Protein AF-A0A433PW93-F1 (afdb_monomer_lite)

pLDDT: mean 89.62, std 12.9, range [36.06, 98.69]

Foldseek 3Di:
DDDPVVVVVVCVVVVDDVVVVVVVVVVVVVVVVVVVVVVVVVVVVVVVVVVVCVVVVVVVVVVVVVVVVVVVVVVVVVVVVVVVLVVCCVPPVPVSVVVCVVPPDDPVVPVPPD

Structure (mmCIF, N/CA/C/O backbone):
data_AF-A0A433PW93-F1
#
_entry.id   AF-A0A433PW93-F1
#
loop_
_atom_site.group_PDB
_atom_site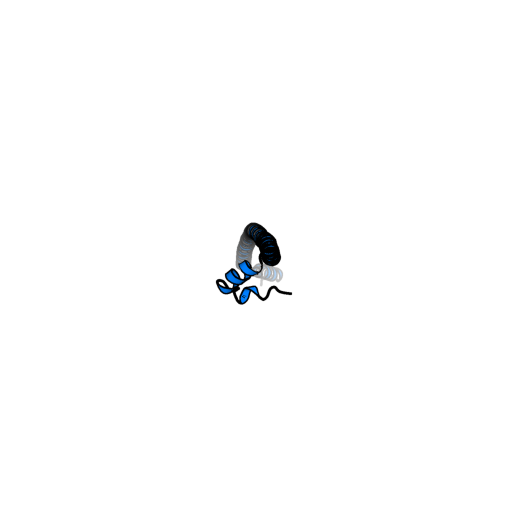.id
_atom_site.type_symbol
_atom_site.label_atom_id
_atom_site.label_alt_id
_atom_site.label_comp_id
_atom_site.label_asym_id
_atom_site.label_entity_id
_atom_site.label_seq_id
_atom_site.pdbx_PDB_ins_code
_atom_site.Cartn_x
_atom_site.Cartn_y
_atom_site.Cartn_z
_atom_site.occupancy
_atom_site.B_iso_or_equiv
_atom_site.auth_seq_id
_atom_site.auth_comp_id
_atom_site.auth_asym_id
_atom_site.auth_atom_id
_atom_site.pdbx_PDB_model_num
ATOM 1 N N . MET A 1 1 ? -40.827 -14.116 74.927 1.00 54.72 1 MET A N 1
ATOM 2 C CA . MET A 1 1 ? -39.816 -14.841 74.132 1.00 54.72 1 MET A CA 1
ATOM 3 C C . MET A 1 1 ? -40.393 -15.002 72.741 1.00 54.72 1 MET A C 1
ATOM 5 O O . MET A 1 1 ? -41.485 -15.544 72.649 1.00 54.72 1 MET A O 1
ATOM 9 N N . ALA A 1 2 ? -39.756 -14.438 71.712 1.00 60.56 2 ALA A N 1
ATOM 10 C CA . ALA A 1 2 ? -40.238 -14.568 70.335 1.00 60.56 2 ALA A CA 1
ATOM 11 C C . ALA A 1 2 ? -40.211 -16.044 69.907 1.00 60.56 2 ALA A C 1
ATOM 13 O O . ALA A 1 2 ? -39.320 -16.789 70.327 1.00 60.56 2 ALA A O 1
ATOM 14 N N . SER A 1 3 ? -41.186 -16.468 69.105 1.00 83.25 3 SER A N 1
ATOM 15 C CA . SER A 1 3 ? -41.263 -17.846 68.605 1.00 83.25 3 SER A CA 1
ATOM 16 C C . SER A 1 3 ? -40.023 -18.186 67.763 1.00 83.25 3 SER A C 1
ATOM 18 O O . SER A 1 3 ? -39.464 -17.325 67.078 1.00 83.25 3 SER A O 1
ATOM 20 N N . SER A 1 4 ? -39.590 -19.451 67.761 1.00 79.69 4 SER A N 1
ATOM 21 C CA . SER A 1 4 ? -38.511 -19.929 66.878 1.00 79.69 4 SER A CA 1
ATOM 22 C C . SER A 1 4 ? -38.797 -19.636 65.400 1.00 79.69 4 SER A C 1
ATOM 24 O O . SER A 1 4 ? -37.876 -19.396 64.623 1.00 79.69 4 SER A O 1
ATOM 26 N N . SER A 1 5 ? -40.080 -19.592 65.024 1.00 83.38 5 SER A N 1
ATOM 27 C CA . SER A 1 5 ? -40.501 -19.161 63.693 1.00 83.38 5 SER A CA 1
ATOM 28 C C . SER A 1 5 ? -40.200 -17.680 63.468 1.00 83.38 5 SER A C 1
ATOM 30 O O . SER A 1 5 ? -39.552 -17.368 62.484 1.00 83.38 5 SER A O 1
ATOM 32 N N . GLU A 1 6 ? -40.598 -16.782 64.377 1.00 83.88 6 GLU A N 1
ATOM 33 C CA . GLU A 1 6 ? -40.365 -15.328 64.255 1.00 83.88 6 GLU A CA 1
ATOM 34 C C . GLU A 1 6 ? -38.881 -14.968 64.200 1.00 83.88 6 GLU A C 1
ATOM 36 O O . GLU A 1 6 ? -38.476 -14.063 63.471 1.00 83.88 6 GLU A O 1
ATOM 41 N N . THR A 1 7 ? -38.053 -15.684 64.960 1.00 83.69 7 THR A N 1
ATOM 42 C CA . THR A 1 7 ? -36.599 -15.485 64.945 1.00 83.69 7 THR A CA 1
ATOM 43 C C . THR A 1 7 ? -35.977 -15.955 63.635 1.00 83.69 7 THR A C 1
ATOM 45 O O . THR A 1 7 ? -35.066 -15.293 63.137 1.00 83.69 7 THR A O 1
ATOM 48 N N . LEU A 1 8 ? -36.481 -17.038 63.037 1.00 83.31 8 LEU A N 1
ATOM 49 C CA . LEU A 1 8 ? -36.065 -17.473 61.706 1.00 83.31 8 LEU A CA 1
ATOM 50 C C . LEU A 1 8 ? -36.514 -16.481 60.626 1.00 83.31 8 LEU A C 1
ATOM 52 O O . LEU A 1 8 ? -35.678 -16.066 59.828 1.00 83.31 8 LEU A O 1
ATOM 56 N N . THR A 1 9 ? -37.781 -16.047 60.619 1.00 82.25 9 THR A N 1
ATOM 57 C CA . THR A 1 9 ? -38.275 -15.072 59.630 1.00 82.25 9 THR A CA 1
ATOM 58 C C . THR A 1 9 ? -37.504 -13.766 59.715 1.00 82.25 9 THR A C 1
ATOM 60 O O . THR A 1 9 ? -37.068 -13.263 58.690 1.00 82.25 9 THR A O 1
ATOM 63 N N . THR A 1 10 ? -37.262 -13.250 60.923 1.00 80.31 10 THR A N 1
ATOM 64 C CA . THR A 1 10 ? -36.491 -12.011 61.119 1.00 80.31 10 THR A CA 1
ATOM 65 C C . THR A 1 10 ? -35.055 -12.154 60.618 1.00 80.31 10 THR A C 1
ATOM 67 O O . THR A 1 10 ? -34.553 -11.251 59.960 1.00 80.31 10 THR A O 1
ATOM 70 N N . ARG A 1 11 ? -34.398 -13.297 60.870 1.00 78.88 11 ARG A N 1
ATOM 71 C CA . ARG A 1 11 ? -33.033 -13.552 60.381 1.00 78.88 11 ARG A CA 1
ATOM 72 C C . ARG A 1 11 ? -32.960 -13.691 58.866 1.00 78.88 11 ARG A C 1
ATOM 74 O O . ARG A 1 11 ? -32.003 -13.214 58.273 1.00 78.88 11 ARG A O 1
ATOM 81 N N . VAL A 1 12 ? -33.945 -14.342 58.251 1.00 75.94 12 VAL A N 1
ATOM 82 C CA . VAL A 1 12 ? -34.039 -14.462 56.789 1.00 75.94 12 VAL A CA 1
ATOM 83 C C . VAL A 1 12 ? -34.310 -13.094 56.162 1.00 75.94 12 VAL A C 1
ATOM 85 O O . VAL A 1 12 ? -33.672 -12.753 55.174 1.00 75.94 12 VAL A O 1
ATOM 88 N N . LEU A 1 13 ? -35.179 -12.282 56.770 1.00 72.38 13 LEU A N 1
ATOM 89 C CA . LEU A 1 13 ? -35.475 -10.925 56.310 1.00 72.38 13 LEU A CA 1
ATOM 90 C C . LEU A 1 13 ? -34.265 -9.990 56.461 1.00 72.38 13 LEU A C 1
ATOM 92 O O . LEU A 1 13 ? -34.007 -9.186 55.579 1.00 72.38 13 LEU A O 1
ATOM 96 N N . SER A 1 14 ? -33.484 -10.130 57.539 1.00 73.00 14 SER A N 1
ATOM 97 C CA . SER A 1 14 ? -32.260 -9.347 57.761 1.00 73.00 14 SER A CA 1
ATOM 98 C C . SER A 1 14 ? -31.042 -9.857 56.987 1.00 73.00 14 SER A C 1
ATOM 100 O O . SER A 1 14 ? -30.023 -9.177 56.940 1.00 73.00 14 SER A O 1
ATOM 102 N N . ALA A 1 15 ? -31.097 -11.081 56.451 1.00 73.00 15 ALA A N 1
ATOM 103 C CA . ALA A 1 15 ? -30.015 -11.653 55.649 1.00 73.00 15 ALA A CA 1
ATOM 104 C C . ALA A 1 15 ? -29.960 -11.049 54.237 1.00 73.00 15 ALA A C 1
ATOM 106 O O . ALA A 1 15 ? -28.952 -11.199 53.550 1.00 73.00 15 ALA A O 1
ATOM 107 N N . VAL A 1 16 ? -31.029 -10.371 53.814 1.00 73.19 16 VAL A N 1
ATOM 108 C CA . VAL A 1 16 ? -31.098 -9.648 52.548 1.00 73.19 16 VAL A CA 1
ATOM 109 C C . VAL A 1 16 ? -30.838 -8.172 52.840 1.00 73.19 16 VAL A C 1
ATOM 111 O O . VA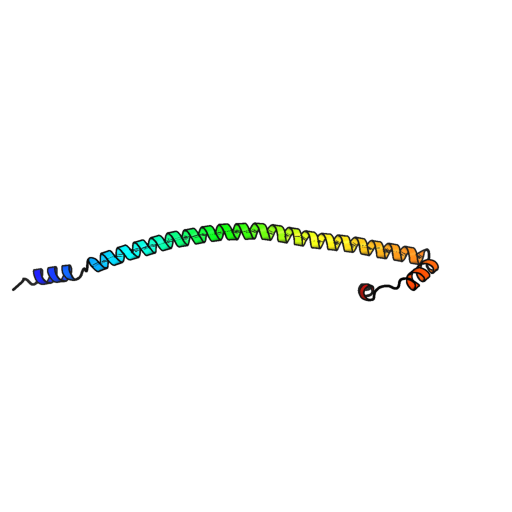L A 1 16 ? -31.649 -7.504 53.473 1.00 73.19 16 VAL A O 1
ATOM 114 N N . ASN A 1 17 ? -29.670 -7.675 52.429 1.00 81.62 17 ASN A N 1
ATOM 115 C CA . ASN A 1 17 ? -29.358 -6.252 52.504 1.00 81.62 17 ASN A CA 1
ATOM 116 C C . ASN A 1 17 ? -29.816 -5.575 51.206 1.00 81.62 17 ASN A C 1
ATOM 118 O O . ASN A 1 17 ? -29.119 -5.628 50.191 1.00 81.62 17 ASN A O 1
ATOM 122 N N . ASP A 1 18 ? -30.990 -4.949 51.238 1.00 82.44 18 ASP A N 1
ATOM 123 C CA . ASP A 1 18 ? -31.584 -4.275 50.077 1.00 82.44 18 ASP A CA 1
ATOM 124 C C . ASP A 1 18 ? -30.662 -3.197 49.483 1.00 82.44 18 ASP A C 1
ATOM 126 O O . ASP A 1 18 ? -30.613 -3.020 48.266 1.00 82.44 18 ASP A O 1
ATOM 130 N N . GLN A 1 19 ? -29.851 -2.545 50.321 1.00 87.56 19 GLN A N 1
ATOM 131 C CA . GLN A 1 19 ? -28.877 -1.545 49.883 1.00 87.56 19 GLN A CA 1
ATOM 132 C C . GLN A 1 19 ? -27.751 -2.161 49.034 1.00 87.56 19 GLN A C 1
ATOM 134 O O . GLN A 1 19 ? -27.269 -1.531 48.090 1.00 87.56 19 GLN A O 1
ATOM 139 N N . ASP A 1 20 ? -27.314 -3.383 49.350 1.00 89.00 20 ASP A N 1
ATOM 140 C CA . ASP A 1 20 ? -26.289 -4.080 48.565 1.00 89.00 20 ASP A CA 1
ATOM 141 C C . ASP A 1 20 ? -26.870 -4.595 47.241 1.00 89.00 20 ASP A C 1
ATOM 143 O O . ASP A 1 20 ? -26.201 -4.533 46.207 1.00 89.00 20 ASP A O 1
ATOM 147 N N . LEU A 1 21 ? -28.131 -5.045 47.243 1.00 89.12 21 LEU A N 1
ATOM 148 C CA . LEU A 1 21 ? -28.841 -5.445 46.024 1.00 89.12 21 LEU A CA 1
ATOM 149 C C . LEU A 1 21 ? -29.036 -4.267 45.064 1.00 89.12 21 LEU A C 1
ATOM 151 O O . LEU A 1 21 ? -28.793 -4.409 43.864 1.00 89.12 21 LEU A O 1
ATOM 155 N N . GLU A 1 22 ? -29.417 -3.098 45.578 1.00 92.62 22 GLU A N 1
ATOM 156 C CA . GLU A 1 22 ? -29.585 -1.887 44.773 1.00 92.62 22 GLU A CA 1
ATOM 157 C C . GLU A 1 22 ? -28.247 -1.409 44.183 1.00 92.62 22 GLU A C 1
ATOM 159 O O . GLU A 1 22 ? -28.153 -1.109 42.989 1.00 92.62 22 GLU A O 1
ATOM 164 N N . GLN A 1 23 ? -27.168 -1.441 44.974 1.00 95.62 23 GLN A N 1
ATOM 165 C CA . GLN A 1 23 ? -25.818 -1.156 44.477 1.00 95.62 23 GLN A CA 1
ATOM 166 C C . GLN A 1 23 ? -25.366 -2.154 43.410 1.00 95.62 23 GLN A C 1
ATOM 168 O O . GLN A 1 23 ? -24.743 -1.761 42.421 1.00 95.62 23 GLN A O 1
ATOM 173 N N . MET A 1 24 ? -25.667 -3.442 43.587 1.00 95.56 24 MET A N 1
ATOM 174 C CA . MET A 1 24 ? -25.336 -4.472 42.607 1.00 95.56 24 MET A CA 1
ATOM 175 C C . MET A 1 24 ? -26.075 -4.236 41.286 1.00 95.56 24 MET A C 1
ATOM 177 O O . MET A 1 24 ? -25.440 -4.271 40.232 1.00 95.56 24 MET A O 1
ATOM 181 N N . LEU A 1 25 ? -27.375 -3.932 41.335 1.00 96.25 25 LEU A N 1
ATOM 182 C CA . LEU A 1 25 ? -28.170 -3.585 40.153 1.00 96.25 25 LEU A CA 1
ATOM 183 C C . LEU A 1 25 ? -27.609 -2.347 39.443 1.00 96.25 25 LEU A C 1
ATOM 185 O O . LEU A 1 25 ? -27.421 -2.366 38.226 1.00 96.25 25 LEU A O 1
ATOM 189 N N . SER A 1 26 ? -27.261 -1.301 40.199 1.00 97.56 26 SER A N 1
ATOM 190 C CA . SER A 1 26 ? -26.644 -0.092 39.645 1.00 97.56 26 SER A CA 1
ATOM 191 C C . SER A 1 26 ? -25.320 -0.398 38.940 1.00 97.56 26 SER A C 1
ATOM 193 O O . SER A 1 26 ? -25.093 0.060 37.820 1.00 97.56 26 SER A O 1
ATOM 195 N N . LYS A 1 27 ? -24.445 -1.198 39.564 1.00 97.69 27 LYS A N 1
ATOM 196 C CA . LYS A 1 27 ? -23.160 -1.598 38.969 1.00 97.69 27 LYS A CA 1
ATOM 197 C C . LYS A 1 27 ? -23.353 -2.448 37.717 1.00 97.69 27 LYS A C 1
ATOM 199 O O . LYS A 1 27 ? -22.630 -2.271 36.742 1.00 97.69 27 LYS A O 1
ATOM 204 N N . GLN A 1 28 ? -24.326 -3.357 37.715 1.00 97.81 28 GLN A N 1
ATOM 205 C CA . GLN A 1 28 ? -24.637 -4.174 36.542 1.00 97.81 28 GLN A CA 1
ATOM 206 C C . GLN A 1 28 ? -25.125 -3.318 35.368 1.00 97.81 28 GLN A C 1
ATOM 208 O O . GLN A 1 28 ? -24.683 -3.544 34.243 1.00 97.81 28 GLN A O 1
ATOM 213 N N . ALA A 1 29 ? -25.956 -2.302 35.616 1.00 98.00 29 ALA A N 1
ATOM 214 C CA . ALA A 1 29 ? -26.400 -1.369 34.580 1.00 98.00 29 ALA A CA 1
ATOM 215 C C . ALA A 1 29 ? -25.236 -0.547 33.986 1.00 98.00 29 ALA A C 1
ATOM 217 O O . ALA A 1 29 ? -25.158 -0.352 32.768 1.00 98.00 29 ALA A O 1
ATOM 218 N N . GLU A 1 30 ? -24.296 -0.109 34.828 1.00 98.31 30 GLU A N 1
ATOM 219 C CA . GLU A 1 30 ? -23.080 0.593 34.398 1.00 98.31 30 GLU A CA 1
ATOM 220 C C . GLU A 1 30 ? -22.173 -0.313 33.551 1.00 98.31 30 GLU A C 1
ATOM 222 O O . GLU A 1 30 ? -21.747 0.069 32.456 1.00 98.31 30 GLU A O 1
ATOM 227 N N . ILE A 1 31 ? -21.931 -1.544 34.014 1.00 98.31 31 ILE A N 1
ATOM 228 C CA . ILE A 1 31 ? -21.150 -2.553 33.289 1.00 98.31 31 ILE A CA 1
ATOM 229 C C . ILE A 1 31 ? -21.805 -2.855 31.940 1.00 98.31 31 ILE A C 1
ATOM 231 O O . ILE A 1 31 ? -21.122 -2.865 30.918 1.00 98.31 31 ILE A O 1
ATOM 235 N N . GLN A 1 32 ? -23.124 -3.042 31.908 1.00 98.44 32 GLN A N 1
ATOM 236 C CA . GLN A 1 32 ? -23.871 -3.289 30.679 1.00 98.44 32 GLN A CA 1
ATOM 237 C C . GLN A 1 32 ? -23.711 -2.130 29.686 1.00 98.44 32 GLN A C 1
ATOM 239 O O . GLN A 1 32 ? -23.381 -2.357 28.522 1.00 98.44 32 GLN A O 1
ATOM 244 N N . THR A 1 33 ? -23.884 -0.888 30.141 1.00 98.44 33 THR A N 1
ATOM 245 C CA . THR A 1 33 ? -23.707 0.312 29.303 1.00 98.44 33 THR A CA 1
ATOM 246 C C . THR A 1 33 ? -22.281 0.406 28.762 1.00 98.44 33 THR A C 1
ATOM 248 O O . THR A 1 33 ? -22.068 0.686 27.577 1.00 98.44 33 THR A O 1
ATOM 251 N N . THR A 1 34 ? -21.299 0.104 29.610 1.00 98.44 34 THR A N 1
ATOM 252 C CA . THR A 1 34 ? -19.882 0.076 29.241 1.00 98.44 34 THR A CA 1
ATOM 253 C C . THR A 1 34 ? -19.600 -0.995 28.188 1.00 98.44 34 THR A C 1
ATOM 255 O O . THR A 1 34 ? -18.915 -0.711 27.203 1.00 98.44 34 THR A O 1
ATOM 258 N N . PHE A 1 35 ? -20.171 -2.195 28.331 1.00 98.50 35 PHE A N 1
ATOM 259 C CA . PHE A 1 35 ? -20.050 -3.272 27.347 1.00 98.50 35 PHE A CA 1
ATOM 260 C C . PHE A 1 35 ? -20.638 -2.880 25.995 1.00 98.50 35 PHE A C 1
ATOM 262 O O . PHE A 1 35 ? -19.970 -3.057 24.974 1.00 98.50 35 PHE A O 1
ATOM 269 N N . TYR A 1 36 ? -21.846 -2.311 25.970 1.00 98.56 36 TYR A N 1
ATOM 270 C CA . TYR A 1 36 ? -22.472 -1.870 24.722 1.00 98.56 36 TYR A CA 1
ATOM 271 C C . TYR A 1 36 ? -21.654 -0.779 24.032 1.00 98.56 36 TYR A C 1
ATOM 273 O O . TYR A 1 36 ? -21.372 -0.884 22.839 1.00 98.56 36 TYR A O 1
ATOM 281 N N . THR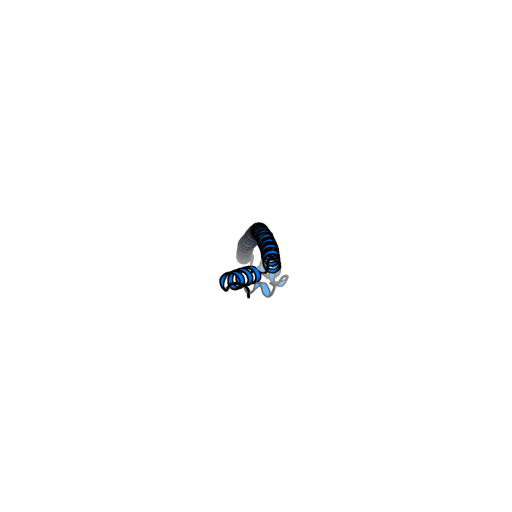 A 1 37 ? -21.210 0.224 24.788 1.00 98.56 37 THR A N 1
ATOM 282 C CA . THR A 1 37 ? -20.421 1.341 24.251 1.00 98.56 37 THR A CA 1
ATOM 283 C C . THR A 1 37 ? -19.074 0.862 23.715 1.00 98.56 37 THR A C 1
ATOM 285 O O . THR A 1 37 ? -18.684 1.200 22.600 1.00 98.56 37 THR A O 1
ATOM 288 N N . THR A 1 38 ? -18.375 0.019 24.477 1.00 98.56 38 THR A N 1
ATOM 289 C CA . THR A 1 38 ? -17.079 -0.535 24.066 1.00 98.56 38 THR A CA 1
ATOM 290 C C . THR A 1 38 ? -17.227 -1.403 22.823 1.00 98.56 38 THR A C 1
ATOM 292 O O . THR A 1 38 ? -16.443 -1.273 21.887 1.00 98.56 38 THR A O 1
ATOM 295 N N . THR A 1 39 ? -18.262 -2.240 22.770 1.00 98.44 39 THR A N 1
ATOM 296 C CA . THR A 1 39 ? -18.531 -3.091 21.605 1.00 98.44 39 THR A CA 1
ATOM 297 C C . THR A 1 39 ? -18.823 -2.250 20.365 1.00 98.44 39 THR A C 1
ATOM 299 O O . THR A 1 39 ? -18.242 -2.504 19.314 1.00 98.44 39 THR A O 1
ATOM 302 N N . ALA A 1 40 ? -19.649 -1.207 20.484 1.00 98.56 40 ALA A N 1
ATOM 303 C CA . ALA A 1 40 ? -19.935 -0.295 19.378 1.00 98.56 40 ALA A CA 1
ATOM 304 C C . ALA A 1 40 ? -18.665 0.408 18.869 1.00 98.56 40 ALA A C 1
ATOM 306 O O . ALA A 1 40 ? -18.429 0.466 17.662 1.00 98.56 40 ALA A O 1
ATOM 307 N N . ASN A 1 41 ? -17.807 0.873 19.781 1.00 98.62 41 ASN A N 1
ATOM 308 C CA . ASN A 1 41 ? -16.534 1.497 19.424 1.00 98.62 41 ASN A CA 1
ATOM 309 C C . ASN A 1 41 ? -15.579 0.515 18.733 1.00 98.62 41 ASN A C 1
ATOM 311 O O . ASN A 1 41 ? -14.906 0.894 17.778 1.00 98.62 41 ASN A O 1
ATOM 315 N N . LEU A 1 42 ? -15.529 -0.745 19.178 1.00 98.69 42 LEU A N 1
ATOM 316 C CA . LEU A 1 42 ? -14.709 -1.780 18.546 1.00 98.69 42 LEU A CA 1
ATOM 317 C C . LEU A 1 42 ? -15.201 -2.127 17.139 1.00 98.69 42 LEU A C 1
ATOM 319 O O . LEU A 1 42 ? -14.380 -2.290 16.240 1.00 98.69 42 LEU A O 1
ATOM 323 N N . VAL A 1 43 ? -16.519 -2.195 16.932 1.00 98.62 43 VAL A N 1
ATOM 324 C CA . VAL A 1 43 ? -17.106 -2.388 15.597 1.00 98.62 43 VAL A CA 1
ATOM 325 C C . VAL A 1 43 ? -16.732 -1.221 14.685 1.00 98.62 43 VAL A C 1
ATOM 327 O O . VAL A 1 43 ? -16.146 -1.439 13.628 1.00 98.62 43 VAL A O 1
ATOM 330 N N . ALA A 1 44 ? -16.955 0.018 15.133 1.00 98.50 44 ALA A N 1
ATOM 331 C CA . ALA A 1 44 ? -16.606 1.208 14.360 1.00 98.50 44 ALA A CA 1
ATOM 332 C C . ALA A 1 44 ? -15.101 1.286 14.048 1.00 98.50 44 ALA A C 1
ATOM 334 O O . ALA A 1 44 ? -14.709 1.660 12.942 1.00 98.50 44 ALA A O 1
ATOM 335 N N . PHE A 1 45 ? -14.244 0.907 15.001 1.00 98.50 45 PHE A N 1
ATOM 336 C CA . PHE A 1 45 ? -12.800 0.836 14.795 1.00 98.50 45 PHE A CA 1
ATOM 337 C C . PHE A 1 45 ? -12.419 -0.224 13.760 1.00 98.50 45 PHE A C 1
ATOM 339 O O . PHE A 1 45 ? -11.569 0.033 12.905 1.00 98.50 45 PHE A O 1
ATOM 346 N N . ASN A 1 46 ? -13.040 -1.403 13.808 1.00 98.50 46 ASN A N 1
ATOM 347 C CA . ASN A 1 46 ? -12.789 -2.461 12.836 1.00 98.50 46 ASN A CA 1
ATOM 348 C C . ASN A 1 46 ? -13.181 -1.998 11.426 1.00 98.50 46 ASN A C 1
ATOM 350 O O . ASN A 1 46 ? -12.344 -2.011 10.527 1.00 98.50 46 ASN A O 1
ATOM 354 N N . ASP A 1 47 ? -14.382 -1.442 11.263 1.00 98.50 47 ASP A N 1
ATOM 355 C CA . ASP A 1 47 ? -14.854 -0.926 9.975 1.00 98.50 47 ASP A CA 1
ATOM 356 C C . ASP A 1 47 ? -13.939 0.182 9.433 1.00 98.50 47 ASP A C 1
ATOM 358 O O . ASP A 1 47 ? -13.533 0.172 8.265 1.00 98.50 47 ASP A O 1
ATOM 362 N N . PHE A 1 48 ? -13.553 1.126 10.296 1.00 98.50 48 PHE A N 1
ATOM 363 C CA . PHE A 1 48 ? -12.653 2.212 9.928 1.00 98.50 48 PHE A CA 1
ATOM 364 C C . PHE A 1 48 ? -11.261 1.704 9.535 1.00 98.50 48 PHE A C 1
ATOM 366 O O . PHE A 1 48 ? -10.719 2.108 8.501 1.00 98.50 48 PHE A O 1
ATOM 373 N N . SER A 1 49 ? -10.673 0.820 10.343 1.00 98.56 49 SER A N 1
ATOM 374 C CA . SER A 1 49 ? -9.335 0.278 10.095 1.00 98.56 49 SER A CA 1
ATOM 375 C C . SER A 1 49 ? -9.301 -0.591 8.836 1.00 98.56 49 SER A C 1
ATOM 377 O O . SER A 1 49 ? -8.383 -0.438 8.029 1.00 98.56 49 SER A O 1
ATOM 379 N N . ALA A 1 50 ? -10.334 -1.400 8.588 1.00 98.56 50 ALA A N 1
ATOM 380 C CA . ALA A 1 50 ? -10.484 -2.182 7.366 1.00 98.56 50 ALA A CA 1
ATOM 381 C C . ALA A 1 50 ? -10.601 -1.284 6.123 1.00 98.56 50 ALA A C 1
ATOM 383 O O . ALA A 1 50 ? -9.921 -1.513 5.120 1.00 98.56 50 ALA A O 1
ATOM 384 N N . ALA A 1 51 ? -11.405 -0.216 6.183 1.00 98.50 51 ALA A N 1
ATOM 385 C CA . ALA A 1 51 ? -11.524 0.743 5.085 1.00 98.50 51 ALA A CA 1
ATOM 386 C C . ALA A 1 51 ? -10.189 1.448 4.785 1.00 98.50 51 ALA A C 1
ATOM 388 O O . ALA A 1 51 ? -9.799 1.574 3.621 1.00 98.50 51 ALA A O 1
ATOM 389 N N . ARG A 1 52 ? -9.460 1.873 5.827 1.00 98.38 52 ARG A N 1
ATOM 390 C CA . ARG A 1 52 ? -8.133 2.496 5.686 1.00 98.38 52 ARG A CA 1
ATOM 391 C C . ARG A 1 52 ? -7.105 1.533 5.106 1.00 98.38 52 ARG A C 1
ATOM 393 O O . ARG A 1 52 ? -6.356 1.924 4.212 1.00 98.38 52 ARG A O 1
ATOM 400 N N . TYR A 1 53 ? -7.093 0.290 5.581 1.00 98.56 53 TYR A N 1
ATOM 401 C CA . TYR A 1 53 ? -6.211 -0.749 5.067 1.00 98.56 53 TYR A CA 1
ATOM 402 C C . TYR A 1 53 ? -6.459 -0.996 3.578 1.00 98.56 53 TYR A C 1
ATOM 404 O O . TYR A 1 53 ? -5.517 -0.960 2.794 1.00 98.56 53 TYR A O 1
ATOM 412 N N . ASN A 1 54 ? -7.718 -1.166 3.171 1.00 98.50 54 ASN A N 1
ATOM 413 C CA . ASN A 1 54 ? -8.069 -1.438 1.778 1.00 98.50 54 ASN A CA 1
ATOM 414 C C . ASN A 1 54 ? -7.654 -0.304 0.826 1.00 98.50 54 ASN A C 1
ATOM 416 O O . ASN A 1 54 ? -7.159 -0.575 -0.269 1.00 98.50 54 ASN A O 1
ATOM 420 N N . ASP A 1 55 ? -7.825 0.959 1.227 1.00 98.12 55 ASP A N 1
ATOM 421 C CA . ASP A 1 55 ? -7.370 2.109 0.432 1.00 98.12 55 ASP A CA 1
ATOM 422 C C . ASP A 1 55 ? -5.841 2.128 0.285 1.00 98.12 55 ASP A C 1
ATOM 424 O O . ASP A 1 55 ? -5.313 2.259 -0.823 1.00 98.12 55 ASP A O 1
ATOM 428 N N . LEU A 1 56 ? -5.119 1.946 1.395 1.00 98.31 56 LEU A N 1
ATOM 429 C CA . LEU A 1 56 ? -3.659 1.961 1.382 1.00 98.31 56 LEU A CA 1
ATOM 430 C C . LEU A 1 56 ? -3.085 0.773 0.604 1.00 98.31 56 LEU A C 1
ATOM 432 O O . LEU A 1 56 ? -2.159 0.946 -0.187 1.00 98.31 56 LEU A O 1
ATOM 436 N N . HIS A 1 57 ? -3.658 -0.413 0.787 1.00 98.38 57 HIS A N 1
ATOM 437 C CA . HIS A 1 57 ? -3.245 -1.632 0.107 1.00 98.38 57 HIS A CA 1
ATOM 438 C C . HIS A 1 57 ? -3.378 -1.495 -1.414 1.00 98.38 57 HIS A C 1
ATOM 440 O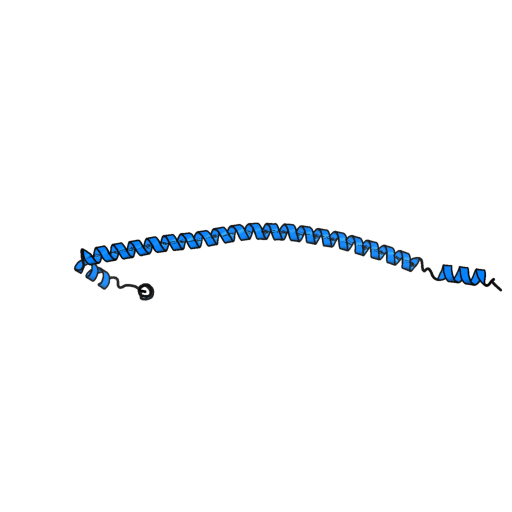 O . HIS A 1 57 ? -2.419 -1.759 -2.134 1.00 98.38 57 HIS A O 1
ATOM 446 N N . ARG A 1 58 ? -4.502 -0.961 -1.911 1.00 98.31 58 ARG A N 1
ATOM 447 C CA . ARG A 1 58 ? -4.696 -0.702 -3.349 1.00 98.31 58 ARG A CA 1
ATOM 448 C C . ARG A 1 58 ? -3.646 0.247 -3.927 1.00 98.31 58 ARG A C 1
ATOM 450 O O . ARG A 1 58 ? -3.127 0.011 -5.018 1.00 98.31 58 ARG A O 1
ATOM 457 N N . LYS A 1 59 ? -3.318 1.325 -3.207 1.00 98.31 59 LYS A N 1
ATOM 458 C CA . LYS A 1 59 ? -2.266 2.270 -3.623 1.00 98.31 59 LYS A CA 1
ATOM 459 C C . LYS A 1 59 ? -0.900 1.597 -3.641 1.00 98.31 59 LYS A C 1
ATOM 461 O O . LYS A 1 59 ? -0.155 1.759 -4.604 1.00 98.31 59 LYS A O 1
ATOM 466 N N . PHE A 1 60 ? -0.601 0.807 -2.615 1.00 98.50 60 PHE A N 1
ATOM 467 C CA . PHE A 1 60 ? 0.639 0.051 -2.525 1.00 98.50 60 PHE A CA 1
ATOM 468 C C . PHE A 1 60 ? 0.794 -0.934 -3.691 1.00 98.50 60 PHE A C 1
ATOM 470 O O . PHE A 1 60 ? 1.825 -0.925 -4.356 1.00 98.50 60 PHE A O 1
ATOM 477 N N . GLU A 1 61 ? -0.236 -1.726 -4.002 1.00 98.50 61 GLU A N 1
ATOM 478 C CA . GLU A 1 61 ? -0.218 -2.650 -5.142 1.00 98.50 61 GLU A CA 1
ATOM 479 C C . GLU A 1 61 ? -0.023 -1.925 -6.480 1.00 98.50 61 GLU A C 1
ATOM 481 O O . GLU A 1 61 ? 0.742 -2.386 -7.333 1.00 98.50 61 GLU A O 1
ATOM 486 N N . SER A 1 62 ? -0.685 -0.778 -6.658 1.00 98.50 62 SER A N 1
ATOM 487 C CA . SER A 1 62 ? -0.534 0.066 -7.846 1.00 98.50 62 SER A CA 1
ATOM 488 C C . SER A 1 62 ? 0.900 0.581 -7.993 1.00 98.50 62 SER A C 1
ATOM 490 O O . SER A 1 62 ? 1.513 0.425 -9.050 1.00 98.50 62 SER A O 1
ATOM 492 N N . HIS A 1 63 ? 1.487 1.115 -6.920 1.00 98.50 63 HIS A N 1
ATOM 493 C CA . HIS A 1 63 ? 2.871 1.588 -6.929 1.00 98.50 63 HIS A CA 1
ATOM 494 C C . HIS A 1 63 ? 3.875 0.450 -7.141 1.00 98.50 63 HIS A C 1
ATOM 496 O O . HIS A 1 63 ? 4.798 0.593 -7.939 1.00 98.50 63 HIS A O 1
ATOM 502 N N . ALA A 1 64 ? 3.672 -0.704 -6.506 1.00 98.56 64 ALA A N 1
ATOM 503 C CA . ALA A 1 64 ? 4.515 -1.877 -6.713 1.00 98.56 64 ALA A CA 1
ATOM 504 C C . ALA A 1 64 ? 4.444 -2.391 -8.162 1.00 98.56 64 ALA A C 1
ATOM 506 O O . ALA A 1 64 ? 5.446 -2.844 -8.716 1.00 98.56 64 ALA A O 1
ATOM 507 N N . ARG A 1 65 ? 3.271 -2.318 -8.806 1.00 98.50 65 ARG A N 1
ATOM 508 C CA . ARG A 1 65 ? 3.132 -2.610 -10.239 1.00 98.50 65 ARG A CA 1
ATOM 509 C C . ARG A 1 65 ? 3.900 -1.599 -11.087 1.00 98.50 65 ARG A C 1
ATOM 511 O O . ARG A 1 65 ? 4.737 -2.026 -11.868 1.00 98.50 65 ARG A O 1
ATOM 518 N N . LEU A 1 66 ? 3.699 -0.303 -10.855 1.00 98.44 66 LEU A N 1
ATOM 519 C CA . LEU A 1 66 ? 4.388 0.758 -11.591 1.00 98.44 66 LEU A CA 1
ATOM 520 C C . LEU A 1 66 ? 5.914 0.606 -11.537 1.00 98.44 66 LEU A C 1
ATOM 522 O O . LEU A 1 66 ? 6.570 0.706 -12.564 1.00 98.44 66 LEU A O 1
ATOM 526 N N . VAL A 1 67 ? 6.483 0.313 -10.365 1.00 98.56 67 VAL A N 1
ATOM 527 C CA . VAL A 1 67 ? 7.936 0.110 -10.224 1.00 98.56 67 VAL A CA 1
ATOM 528 C C . VAL A 1 67 ? 8.425 -1.092 -11.043 1.00 98.56 67 VAL A C 1
ATOM 530 O O . VAL A 1 67 ? 9.485 -1.019 -11.662 1.00 98.56 67 VAL A O 1
ATOM 533 N N . ARG A 1 68 ? 7.660 -2.192 -11.089 1.00 98.38 68 ARG A N 1
ATOM 534 C CA . ARG A 1 68 ? 8.002 -3.357 -11.926 1.00 98.38 68 ARG A CA 1
ATOM 535 C C . ARG A 1 68 ? 7.933 -3.030 -13.414 1.00 98.38 68 ARG A C 1
ATOM 537 O O . ARG A 1 68 ? 8.832 -3.430 -14.148 1.00 98.38 68 ARG A O 1
ATOM 544 N N . ASP A 1 69 ? 6.910 -2.293 -13.829 1.00 98.38 69 ASP A N 1
ATOM 545 C CA . ASP A 1 69 ? 6.734 -1.886 -15.223 1.00 98.38 69 ASP A CA 1
ATOM 546 C C . ASP A 1 69 ? 7.873 -0.943 -15.647 1.00 98.38 69 ASP A C 1
ATOM 548 O O . ASP A 1 69 ? 8.538 -1.190 -16.648 1.00 98.38 69 ASP A O 1
ATOM 552 N N . MET A 1 70 ? 8.212 0.049 -14.813 1.00 98.50 70 MET A N 1
ATOM 553 C CA . MET A 1 70 ? 9.354 0.942 -15.043 1.00 98.50 70 MET A CA 1
ATOM 554 C C . MET A 1 70 ? 10.679 0.183 -15.152 1.00 98.50 70 MET A C 1
ATOM 556 O O . MET A 1 70 ? 11.506 0.514 -16.000 1.00 98.50 70 MET A O 1
ATOM 560 N N . LYS A 1 71 ? 10.896 -0.842 -14.317 1.00 97.19 71 LYS A N 1
ATOM 561 C CA . LYS A 1 71 ? 12.079 -1.704 -14.436 1.00 97.19 71 LYS A CA 1
ATOM 562 C C . LYS A 1 71 ? 12.100 -2.415 -15.792 1.00 97.19 71 LYS A C 1
ATOM 564 O O . LYS A 1 71 ? 13.135 -2.414 -16.450 1.00 97.19 71 LYS A O 1
ATOM 569 N N . ALA A 1 72 ? 10.983 -3.009 -16.210 1.00 97.50 72 ALA A N 1
ATOM 570 C CA . ALA A 1 72 ? 10.900 -3.709 -17.490 1.00 97.50 72 ALA A CA 1
ATOM 571 C C . ALA A 1 72 ? 11.154 -2.762 -18.676 1.00 97.50 72 ALA A C 1
ATOM 573 O O . ALA A 1 72 ? 11.890 -3.114 -19.600 1.00 97.50 72 ALA A O 1
ATOM 574 N N . ASP A 1 73 ? 10.614 -1.545 -18.625 1.00 98.19 73 ASP A N 1
ATOM 575 C CA . ASP A 1 73 ? 10.861 -0.514 -19.633 1.00 98.19 73 ASP A CA 1
ATOM 576 C C . ASP A 1 73 ? 12.345 -0.124 -19.688 1.00 98.19 73 ASP A C 1
ATOM 578 O O . ASP A 1 73 ? 12.933 -0.054 -20.773 1.00 98.19 73 ASP A O 1
ATOM 582 N N . LEU A 1 74 ? 12.984 0.072 -18.529 1.00 97.69 74 LEU A N 1
ATOM 583 C CA . LEU A 1 74 ? 14.421 0.343 -18.451 1.00 97.69 74 LEU A CA 1
ATOM 584 C C . LEU A 1 74 ? 15.250 -0.818 -19.012 1.00 97.69 74 LEU A C 1
ATOM 586 O O . LEU A 1 74 ? 16.166 -0.573 -19.798 1.00 97.69 74 LEU A O 1
ATOM 590 N N . ASP A 1 75 ? 14.900 -2.070 -18.706 1.00 96.56 75 ASP A N 1
ATOM 591 C CA . ASP A 1 75 ? 15.579 -3.254 -19.249 1.00 96.56 75 ASP A CA 1
ATOM 592 C C . ASP A 1 75 ? 15.534 -3.263 -20.792 1.00 96.56 75 ASP A C 1
ATOM 594 O O . ASP A 1 75 ? 16.532 -3.567 -21.459 1.00 96.56 75 ASP A O 1
ATOM 598 N N . VAL A 1 76 ? 14.394 -2.884 -21.384 1.00 97.62 76 VAL A N 1
ATOM 599 C CA . VAL A 1 76 ? 14.238 -2.752 -22.843 1.00 97.62 76 VAL A CA 1
ATOM 600 C C . VAL A 1 76 ? 15.109 -1.622 -23.395 1.00 97.62 76 VAL A C 1
ATOM 602 O O . VAL A 1 76 ? 15.801 -1.819 -24.403 1.00 97.62 76 VAL A O 1
ATOM 605 N N . VAL A 1 77 ? 15.106 -0.452 -22.751 1.00 97.50 77 VAL A N 1
ATOM 606 C CA . VAL A 1 77 ? 15.927 0.700 -23.155 1.00 97.50 77 VAL A CA 1
ATOM 607 C C . VAL A 1 77 ? 17.411 0.340 -23.123 1.00 97.50 77 VAL A C 1
ATOM 609 O O . VAL A 1 77 ? 18.102 0.525 -24.129 1.00 97.50 77 VAL A O 1
ATOM 612 N N . PHE A 1 78 ? 17.898 -0.245 -22.028 1.00 96.12 78 PHE A N 1
ATOM 613 C CA . PHE A 1 78 ? 19.297 -0.646 -21.899 1.00 96.12 78 PHE A CA 1
ATOM 614 C C . PHE A 1 78 ? 19.682 -1.713 -22.921 1.00 96.12 78 PHE A C 1
ATOM 616 O O . PHE A 1 78 ? 20.709 -1.578 -23.589 1.00 96.12 78 PHE A O 1
ATOM 623 N N . ARG A 1 79 ? 18.832 -2.722 -23.154 1.00 96.25 79 ARG A N 1
ATOM 624 C CA . ARG A 1 79 ? 19.067 -3.726 -24.204 1.00 96.25 79 ARG A CA 1
ATOM 625 C C . ARG A 1 79 ? 19.200 -3.087 -25.587 1.00 96.25 79 ARG A C 1
ATOM 627 O O . ARG A 1 79 ? 20.096 -3.451 -26.351 1.00 96.25 79 ARG A O 1
ATOM 634 N N . LYS A 1 80 ? 18.344 -2.113 -25.913 1.00 97.19 80 LYS A N 1
ATOM 635 C CA . LYS A 1 80 ? 18.400 -1.392 -27.192 1.00 97.19 80 LYS A CA 1
ATOM 636 C C . LYS A 1 80 ? 19.667 -0.546 -27.313 1.00 97.19 80 LYS A C 1
ATOM 638 O O . LYS A 1 80 ? 20.296 -0.566 -28.368 1.00 97.19 80 LYS A O 1
ATOM 643 N N . ILE A 1 81 ? 20.076 0.139 -26.244 1.00 94.19 81 ILE A N 1
ATOM 644 C CA . ILE A 1 81 ? 21.336 0.894 -26.204 1.00 94.19 81 ILE A CA 1
ATOM 645 C C . ILE A 1 81 ? 22.529 -0.039 -26.436 1.00 94.19 81 ILE A C 1
ATOM 647 O O . ILE A 1 81 ? 23.357 0.258 -27.296 1.00 94.19 81 ILE A O 1
ATOM 651 N N . ARG A 1 82 ? 22.604 -1.183 -25.738 1.00 92.75 82 ARG A N 1
ATOM 652 C CA . ARG A 1 82 ? 23.678 -2.178 -25.930 1.00 92.75 82 ARG A CA 1
ATOM 653 C C . ARG A 1 82 ? 23.719 -2.688 -27.371 1.00 92.75 82 ARG A C 1
ATOM 655 O O . ARG A 1 82 ? 24.782 -2.707 -27.984 1.00 92.75 82 ARG A O 1
ATOM 662 N N . SER A 1 83 ? 22.560 -3.011 -27.950 1.00 94.69 83 SER A N 1
ATOM 663 C CA . SER A 1 83 ? 22.463 -3.447 -29.349 1.00 94.69 83 SER A CA 1
ATOM 664 C C . SER A 1 83 ? 22.952 -2.379 -30.336 1.00 94.69 83 SER A C 1
ATOM 666 O O . SER A 1 83 ? 23.741 -2.683 -31.230 1.00 94.69 83 SER A O 1
ATOM 668 N N . LEU A 1 84 ? 22.548 -1.118 -30.155 1.00 94.25 84 LEU A N 1
ATOM 669 C CA . LEU A 1 84 ? 22.999 -0.009 -31.001 1.00 94.25 84 LEU A CA 1
ATOM 670 C C . LEU A 1 84 ? 24.506 0.240 -30.867 1.00 94.25 84 LEU A C 1
ATOM 672 O O . LEU A 1 84 ? 25.176 0.434 -31.881 1.00 94.25 84 LEU A O 1
ATOM 676 N N . LYS A 1 85 ? 25.050 0.189 -29.644 1.00 90.88 85 LYS A N 1
ATOM 677 C CA . LYS A 1 85 ? 26.498 0.280 -29.406 1.00 90.88 85 LYS A CA 1
ATOM 678 C C . LYS A 1 85 ? 27.245 -0.832 -30.147 1.00 90.88 85 LYS A C 1
ATOM 680 O O . LYS A 1 85 ? 28.177 -0.534 -30.887 1.00 90.88 85 LYS A O 1
ATOM 685 N N . ALA A 1 86 ? 26.793 -2.083 -30.036 1.00 91.62 86 ALA A N 1
ATOM 686 C CA . ALA A 1 86 ? 27.398 -3.217 -30.737 1.00 91.62 86 ALA A CA 1
ATOM 687 C C . ALA A 1 86 ? 27.377 -3.040 -32.267 1.00 91.62 86 ALA A C 1
ATOM 689 O O . ALA A 1 86 ? 28.381 -3.272 -32.940 1.00 91.62 86 ALA A O 1
ATOM 690 N N . GLN A 1 87 ? 26.261 -2.560 -32.827 1.00 94.25 87 GLN A N 1
ATOM 691 C CA . GLN A 1 87 ? 26.165 -2.252 -34.258 1.00 94.25 87 GLN A CA 1
ATOM 692 C C . GLN A 1 87 ? 27.119 -1.129 -34.684 1.00 94.25 87 GLN A C 1
ATOM 694 O O . GLN A 1 87 ? 27.695 -1.196 -35.771 1.00 94.25 87 GLN A O 1
ATOM 699 N N . LEU A 1 88 ? 27.285 -0.098 -33.852 1.00 91.94 88 LEU A N 1
ATOM 700 C CA . LEU A 1 88 ? 28.172 1.027 -34.133 1.00 91.94 88 LEU A CA 1
ATOM 701 C C . LEU A 1 88 ? 29.645 0.605 -34.099 1.00 91.94 88 LEU A C 1
ATOM 703 O O . LEU A 1 88 ? 30.393 0.985 -34.995 1.00 91.94 88 LEU A O 1
ATOM 707 N N . ILE A 1 89 ? 30.032 -0.235 -33.135 1.00 92.00 89 ILE A N 1
ATOM 708 C CA . ILE A 1 89 ? 31.371 -0.839 -33.058 1.00 92.00 89 ILE A CA 1
ATOM 709 C C . ILE A 1 89 ? 31.657 -1.667 -34.314 1.00 92.00 89 ILE A C 1
ATOM 711 O O . ILE A 1 89 ? 32.709 -1.508 -34.926 1.00 92.00 89 ILE A O 1
ATOM 715 N N . ALA A 1 90 ? 30.705 -2.508 -34.732 1.00 92.75 90 ALA A N 1
ATOM 716 C CA . ALA A 1 90 ? 30.875 -3.369 -35.899 1.00 92.75 90 ALA A CA 1
ATOM 717 C C . ALA A 1 90 ? 31.020 -2.580 -37.213 1.00 92.75 90 ALA A C 1
ATOM 719 O O . ALA A 1 90 ? 31.788 -2.975 -38.087 1.00 92.75 90 ALA A O 1
ATOM 720 N N . LYS A 1 91 ? 30.281 -1.473 -37.373 1.00 94.62 91 LYS A N 1
ATOM 721 C CA . LYS A 1 91 ? 30.288 -0.669 -38.608 1.00 94.62 91 LYS A CA 1
ATOM 722 C C . LYS A 1 91 ? 31.374 0.408 -38.637 1.00 94.62 91 LYS A C 1
ATOM 724 O O . LYS A 1 91 ? 31.881 0.726 -39.709 1.00 94.62 91 LYS A O 1
ATOM 729 N N . HIS A 1 92 ? 31.698 0.998 -37.488 1.00 94.00 92 HIS A N 1
ATOM 730 C CA . HIS A 1 92 ? 32.563 2.176 -37.374 1.00 94.00 92 HIS A CA 1
ATOM 731 C C . HIS A 1 92 ? 33.519 2.078 -36.168 1.00 94.00 92 HIS A C 1
ATOM 733 O O . HIS A 1 92 ? 33.457 2.916 -35.262 1.00 94.00 92 HIS A O 1
ATOM 739 N N . PRO A 1 93 ? 34.436 1.093 -36.152 1.00 91.38 93 PRO A N 1
ATOM 740 C CA . PRO A 1 93 ? 35.284 0.816 -34.992 1.00 91.38 93 PRO A CA 1
ATOM 741 C C . PRO A 1 93 ? 36.202 1.991 -34.619 1.00 91.38 93 PRO A C 1
ATOM 743 O O . PRO A 1 93 ? 36.293 2.359 -33.450 1.00 91.38 93 PRO A O 1
ATOM 746 N N . GLU A 1 94 ? 36.826 2.648 -35.601 1.00 90.25 94 GLU A N 1
ATOM 747 C CA . GLU A 1 94 ? 37.752 3.763 -35.347 1.00 90.25 94 GLU A CA 1
ATOM 748 C C . GLU A 1 94 ? 37.052 5.014 -34.800 1.00 90.25 94 GLU A C 1
ATOM 750 O O . GLU A 1 94 ? 37.568 5.691 -33.910 1.00 90.25 94 GLU A O 1
ATOM 755 N N . ALA A 1 95 ? 35.862 5.333 -35.321 1.00 89.62 95 ALA A N 1
ATOM 756 C CA . ALA A 1 95 ? 35.080 6.471 -34.846 1.00 89.62 95 ALA A CA 1
ATOM 757 C C . ALA A 1 95 ? 34.556 6.222 -33.427 1.00 89.62 95 ALA A C 1
ATOM 759 O O . ALA A 1 95 ? 34.579 7.130 -32.596 1.00 89.62 95 ALA A O 1
ATOM 760 N N . TYR A 1 96 ? 34.134 4.987 -33.137 1.00 88.81 96 TYR A N 1
ATOM 761 C CA . TYR A 1 96 ? 33.698 4.594 -31.803 1.00 88.81 96 TYR A CA 1
ATOM 762 C C . TYR A 1 96 ? 34.844 4.660 -30.782 1.00 88.81 96 TYR A C 1
ATOM 764 O O . TYR A 1 96 ? 34.655 5.210 -29.699 1.00 88.81 96 TYR A O 1
ATOM 772 N N . GLY A 1 97 ? 36.048 4.196 -31.141 1.00 88.00 97 GLY A N 1
ATOM 773 C CA . GLY A 1 97 ? 37.234 4.264 -30.277 1.00 88.00 97 GLY A CA 1
ATOM 774 C C . GLY A 1 97 ? 37.588 5.691 -29.842 1.00 88.00 97 GLY A C 1
ATOM 775 O O . GLY A 1 97 ? 37.794 5.937 -28.657 1.00 88.00 97 GLY A O 1
ATOM 776 N N . LYS A 1 98 ? 37.545 6.659 -30.769 1.00 90.94 98 LYS A N 1
ATOM 777 C CA . LYS A 1 98 ? 37.786 8.083 -30.455 1.00 90.94 98 LYS A CA 1
ATOM 778 C C . LYS A 1 98 ? 36.755 8.666 -29.485 1.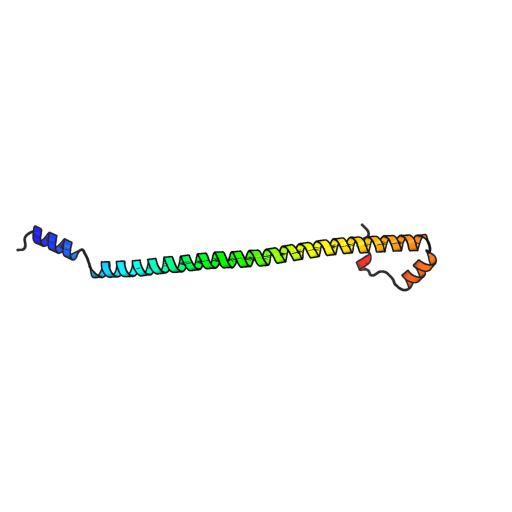00 90.94 98 LYS A C 1
ATOM 780 O O . LYS A 1 98 ? 37.078 9.531 -28.674 1.00 90.94 98 LYS A O 1
ATOM 785 N N . VAL A 1 99 ? 35.499 8.229 -29.581 1.00 89.12 99 VAL A N 1
ATOM 786 C CA . VAL A 1 99 ? 34.439 8.663 -28.658 1.00 89.12 99 VAL A CA 1
ATOM 787 C C . VAL A 1 99 ? 34.643 8.045 -27.279 1.00 89.12 99 VAL A C 1
ATOM 789 O O . VAL A 1 99 ? 34.492 8.756 -26.290 1.00 89.12 99 VAL A O 1
ATOM 792 N N . LEU A 1 100 ? 35.019 6.766 -27.211 1.00 88.69 100 LEU A N 1
ATOM 793 C CA . LEU A 1 100 ? 35.281 6.064 -25.954 1.00 88.69 100 LEU A CA 1
ATOM 794 C C . LEU A 1 100 ? 36.475 6.663 -25.197 1.00 88.69 100 LEU A C 1
ATOM 796 O O . LEU A 1 100 ? 36.422 6.796 -23.981 1.00 88.69 100 LEU A O 1
ATOM 800 N N . GLU A 1 101 ? 37.518 7.085 -25.913 1.00 89.06 101 GLU A N 1
ATOM 801 C CA . GLU A 1 101 ? 38.667 7.792 -25.333 1.00 89.06 101 GLU A CA 1
ATOM 802 C C . GLU A 1 101 ? 38.261 9.148 -24.731 1.00 89.06 101 GLU A C 1
ATOM 804 O O . GLU A 1 101 ? 38.712 9.524 -23.651 1.00 89.06 101 GLU A O 1
ATOM 809 N N . LYS A 1 102 ? 37.358 9.874 -25.404 1.00 91.62 102 LYS A N 1
ATOM 810 C CA . LYS A 1 102 ? 36.845 11.167 -24.932 1.00 91.62 102 LYS A CA 1
ATOM 811 C C . LYS A 1 102 ? 35.829 11.031 -23.790 1.00 91.62 102 LYS A C 1
ATOM 813 O O . LYS A 1 102 ? 35.729 11.930 -22.956 1.00 91.62 102 LYS A O 1
ATOM 818 N N . TYR A 1 103 ? 35.063 9.942 -23.774 1.00 86.69 103 TYR A N 1
ATOM 819 C CA . TYR A 1 103 ? 34.005 9.659 -22.805 1.00 86.69 103 TYR A CA 1
ATOM 820 C C . TYR A 1 103 ? 34.107 8.203 -22.323 1.00 86.69 103 TYR A C 1
ATOM 822 O O . TYR A 1 103 ? 33.358 7.344 -22.804 1.00 86.69 103 TYR A O 1
ATOM 830 N N . PRO A 1 104 ? 35.028 7.910 -21.390 1.00 83.56 104 PRO A N 1
ATOM 831 C CA . PRO A 1 104 ? 35.172 6.568 -20.848 1.00 83.56 104 PRO A CA 1
ATOM 832 C C . PRO A 1 104 ? 33.914 6.149 -20.061 1.00 83.56 104 PRO A C 1
ATOM 834 O O . PRO A 1 104 ? 33.253 7.010 -19.465 1.00 83.56 104 PRO A O 1
ATOM 837 N N . PRO A 1 105 ? 33.564 4.847 -20.047 1.00 80.56 105 PRO A N 1
ATOM 838 C CA . PRO A 1 105 ? 32.446 4.328 -19.258 1.00 80.56 105 PRO A CA 1
ATOM 839 C C . PRO A 1 105 ? 32.637 4.624 -17.770 1.00 80.56 105 PRO A C 1
ATOM 841 O O . PRO A 1 105 ? 33.772 4.691 -17.287 1.00 80.56 105 PRO A O 1
ATOM 844 N N . ARG A 1 106 ? 31.535 4.792 -17.029 1.00 79.12 106 ARG A N 1
ATOM 845 C CA . ARG A 1 106 ? 31.639 4.914 -15.573 1.00 79.12 106 ARG A CA 1
ATOM 846 C C . ARG A 1 106 ? 31.962 3.544 -14.968 1.00 79.12 106 ARG A C 1
ATOM 848 O O . ARG A 1 106 ? 31.537 2.537 -15.524 1.00 79.12 106 ARG A O 1
ATOM 855 N N . PRO A 1 107 ? 32.657 3.493 -13.819 1.00 68.06 107 PRO A N 1
ATOM 856 C CA . PRO A 1 107 ? 33.001 2.231 -13.160 1.00 68.06 107 PRO A CA 1
ATOM 857 C C . PRO A 1 107 ? 31.785 1.336 -12.876 1.00 68.06 107 PRO A C 1
ATOM 859 O O . PRO A 1 107 ? 31.887 0.126 -12.997 1.00 68.06 107 PRO A O 1
ATOM 862 N N . GLU A 1 108 ? 30.637 1.941 -12.563 1.00 64.62 108 GLU A N 1
ATOM 863 C CA . GLU A 1 108 ? 29.376 1.254 -12.238 1.00 64.62 108 GLU A CA 1
ATOM 864 C C . GLU A 1 108 ? 28.690 0.614 -13.462 1.00 64.62 108 GLU A C 1
ATOM 866 O O . GLU A 1 108 ? 27.812 -0.226 -13.303 1.00 64.62 108 GLU A O 1
ATOM 871 N N . ASP A 1 109 ? 29.092 0.980 -14.686 1.00 63.59 109 ASP A N 1
ATOM 872 C CA . ASP A 1 109 ? 28.535 0.418 -15.924 1.00 63.59 109 ASP A CA 1
ATOM 873 C C . ASP A 1 109 ? 29.202 -0.925 -16.315 1.00 63.59 109 ASP A C 1
ATOM 875 O O . ASP A 1 109 ? 28.758 -1.567 -17.268 1.00 63.59 109 ASP A O 1
ATOM 879 N N . ASN A 1 110 ? 30.277 -1.339 -15.624 1.00 54.81 110 ASN A N 1
ATOM 880 C CA . ASN A 1 110 ? 31.050 -2.557 -15.928 1.00 54.81 110 ASN A CA 1
ATOM 881 C C . ASN A 1 110 ? 30.548 -3.818 -15.198 1.00 54.81 110 ASN A C 1
ATOM 883 O O . ASN A 1 110 ? 30.937 -4.919 -15.577 1.00 54.81 110 ASN A O 1
ATOM 887 N N . ASP A 1 111 ? 29.685 -3.682 -14.188 1.00 52.25 111 ASP A N 1
ATOM 888 C CA . ASP A 1 111 ? 29.200 -4.812 -13.374 1.00 52.25 111 ASP A CA 1
ATOM 889 C C . ASP A 1 111 ? 28.043 -5.595 -14.042 1.00 52.25 111 ASP A C 1
ATOM 891 O O . ASP A 1 111 ? 27.507 -6.538 -13.467 1.00 52.25 111 ASP A O 1
ATOM 895 N N . GLU A 1 112 ? 27.637 -5.220 -15.262 1.00 53.72 112 GLU A N 1
ATOM 896 C CA . GLU A 1 112 ? 26.538 -5.853 -16.013 1.00 53.72 112 GLU A CA 1
ATOM 897 C C . GLU A 1 112 ? 27.009 -6.856 -17.092 1.00 53.72 112 GLU A C 1
ATOM 899 O O . GLU A 1 112 ? 26.202 -7.293 -17.918 1.00 53.72 112 GLU A O 1
ATOM 904 N N . GLU A 1 113 ? 28.298 -7.214 -17.118 1.00 47.28 113 GLU A N 1
ATOM 905 C CA . GLU A 1 113 ? 28.859 -8.255 -17.998 1.00 47.28 113 GLU A CA 1
ATOM 906 C C . GLU A 1 113 ? 28.873 -9.649 -17.325 1.00 47.28 113 GLU A C 1
ATOM 908 O O . GLU A 1 113 ? 29.918 -10.286 -17.239 1.00 47.28 113 GLU A O 1
ATOM 913 N N . GLU A 1 114 ? 27.715 -10.147 -16.871 1.00 36.06 114 GLU A N 1
ATOM 914 C CA . GLU A 1 114 ? 27.467 -11.588 -16.627 1.00 36.06 114 GLU A CA 1
ATOM 915 C C . GLU A 1 114 ? 26.109 -12.040 -17.189 1.00 36.06 114 GLU A C 1
ATOM 917 O O . GLU A 1 114 ? 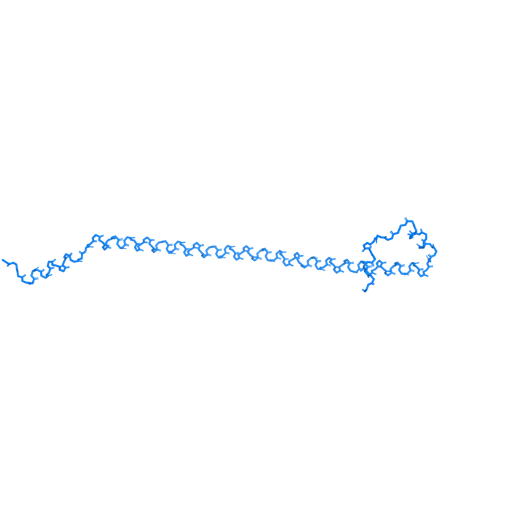25.080 -11.366 -16.937 1.00 36.06 114 GLU A O 1
#

Radius of gyration: 42.07 Å; chains: 1; bounding box: 80×31×113 Å

Sequence (114 aa):
MASSSETLTTRVLSAVNDQDLEQMLSKQAEIQTTFYTTTANLVAFNDFSAARYNDLHRKFESHARLVRDMKADLDVVFRKIRSLKAQLIAKHPEAYGKVLEKYPPRPEDNDEEE

Secondary structure (DSSP, 8-state):
---HHHHHHHHHHHTS-HHHHHHHHHHHHHHHHHHHHHHHHHHHHHHHHHHHHHHHHHHHHHHHHHHHHHHHHHHHHHHHHHHHHHHHHHH-HHHHHHHHHHSPPPGGGSTT--